Protein AF-A0A352GPW0-F1 (afdb_monomer_lite)

Radius of gyration: 19.39 Å; chains: 1; bounding box: 38×42×43 Å

Secondary structure (DSSP, 8-state):
-HHHHHHHTPPTT------------SS---PPP---HHHH--SSS---TTHHHHHHHHHHHHHHHSPPPGGGSTTHHHH---SS--HHHHHHHHHHS---TTHHHHHHHTT----

Structure (mmCIF, N/CA/C/O backbone):
data_AF-A0A352GPW0-F1
#
_entry.id   AF-A0A352GPW0-F1
#
loop_
_atom_site.group_PDB
_atom_site.id
_atom_site.type_symbol
_atom_site.label_atom_id
_atom_site.label_alt_id
_atom_site.label_comp_id
_atom_site.label_asym_id
_atom_site.label_entity_id
_atom_site.label_seq_id
_atom_site.pdbx_PDB_ins_code
_atom_site.Cartn_x
_atom_site.Cartn_y
_atom_site.Cartn_z
_atom_site.occupancy
_atom_site.B_iso_or_equiv
_atom_site.auth_seq_id
_atom_site.auth_comp_id
_atom_site.auth_asym_id
_atom_site.auth_atom_id
_atom_site.pdbx_PDB_model_num
ATOM 1 N N . THR A 1 1 ? -14.465 -6.609 7.380 1.00 88.75 1 THR A N 1
ATOM 2 C CA . THR A 1 1 ? -14.049 -5.877 8.603 1.00 88.75 1 THR A CA 1
ATOM 3 C C . THR A 1 1 ? -14.941 -6.183 9.790 1.00 88.75 1 THR A C 1
ATOM 5 O O . THR A 1 1 ? -14.392 -6.437 10.853 1.00 88.75 1 THR A O 1
ATOM 8 N N . ALA A 1 2 ? -16.269 -6.224 9.615 1.00 92.56 2 ALA A N 1
ATOM 9 C CA . ALA A 1 2 ? -17.218 -6.570 10.678 1.00 92.56 2 ALA A CA 1
ATOM 10 C C . ALA A 1 2 ? -16.855 -7.858 11.435 1.00 92.56 2 ALA A C 1
ATOM 12 O O . ALA A 1 2 ? -16.751 -7.824 12.657 1.00 92.56 2 ALA A O 1
ATOM 13 N N . ASP A 1 3 ? -16.552 -8.940 10.715 1.00 95.00 3 ASP A N 1
ATOM 14 C CA . ASP A 1 3 ? -16.208 -10.228 11.333 1.00 95.00 3 ASP A CA 1
ATOM 15 C C . ASP A 1 3 ? -14.957 -10.152 12.217 1.00 95.00 3 ASP A C 1
ATOM 17 O O . ASP A 1 3 ? -14.910 -10.765 13.277 1.00 95.00 3 ASP A O 1
ATOM 21 N N . ILE A 1 4 ? -13.957 -9.351 11.828 1.00 95.50 4 ILE A N 1
ATOM 22 C CA . ILE A 1 4 ? -12.735 -9.157 12.625 1.00 95.50 4 ILE A CA 1
ATOM 23 C C . ILE A 1 4 ? -13.046 -8.334 13.880 1.00 95.50 4 ILE A C 1
ATOM 25 O O . ILE A 1 4 ? -12.556 -8.662 14.958 1.00 95.50 4 ILE A O 1
ATOM 29 N N . CYS A 1 5 ? -13.874 -7.290 13.768 1.00 96.06 5 CYS A N 1
ATOM 30 C CA . CYS A 1 5 ? -14.324 -6.531 14.936 1.00 96.06 5 CYS A CA 1
ATOM 31 C C . CYS A 1 5 ? -15.107 -7.417 15.912 1.00 96.06 5 CYS A C 1
ATOM 33 O O . CYS A 1 5 ? -14.864 -7.340 17.112 1.00 96.06 5 CYS A O 1
ATOM 35 N N . ALA A 1 6 ? -15.993 -8.282 15.406 1.00 95.81 6 ALA A N 1
ATOM 36 C CA . ALA A 1 6 ? -16.734 -9.237 16.224 1.00 95.81 6 ALA A CA 1
ATOM 37 C C . ALA A 1 6 ? -15.797 -10.254 16.896 1.00 95.81 6 ALA A C 1
ATOM 39 O O . ALA A 1 6 ? -15.894 -10.470 18.101 1.00 95.81 6 ALA A O 1
ATOM 40 N N . LEU A 1 7 ? -14.850 -10.820 16.141 1.00 98.00 7 LEU A N 1
ATOM 41 C CA . LEU A 1 7 ? -13.866 -11.784 16.639 1.00 98.00 7 LEU A CA 1
ATOM 42 C C . LEU A 1 7 ? -12.995 -11.211 17.765 1.00 98.00 7 LEU A C 1
ATOM 44 O O . LEU A 1 7 ? -12.721 -11.900 18.743 1.00 98.00 7 LEU A O 1
ATOM 48 N N . LEU A 1 8 ? -12.548 -9.963 17.620 1.00 97.62 8 LEU A N 1
ATOM 49 C CA . LEU A 1 8 ? -11.667 -9.294 18.580 1.00 97.62 8 LEU A CA 1
ATOM 50 C C . LEU A 1 8 ? -12.429 -8.528 19.675 1.00 97.62 8 LEU A C 1
ATOM 52 O O . LEU A 1 8 ? -11.796 -7.922 20.536 1.00 97.62 8 LEU A O 1
ATOM 56 N N . GLY A 1 9 ? -13.767 -8.518 19.639 1.00 96.94 9 GLY A N 1
ATOM 57 C CA . GLY A 1 9 ? -14.593 -7.763 20.583 1.00 96.94 9 GLY A CA 1
ATOM 58 C C . GLY A 1 9 ? -14.339 -6.251 20.544 1.00 96.94 9 GLY A C 1
ATOM 59 O O . GLY A 1 9 ? -14.365 -5.599 21.587 1.00 96.94 9 GLY A O 1
ATOM 60 N N . LEU A 1 10 ? -14.048 -5.690 19.364 1.00 96.88 10 LEU A N 1
ATOM 61 C CA . LEU A 1 10 ? -13.721 -4.269 19.236 1.00 96.88 10 LEU A CA 1
ATOM 62 C C . LEU A 1 10 ? -14.959 -3.396 19.501 1.00 96.88 10 LEU A C 1
ATOM 64 O O . LEU A 1 10 ? -16.023 -3.648 18.923 1.00 96.88 10 LEU A O 1
ATOM 68 N N . PRO A 1 11 ? -14.845 -2.366 20.361 1.00 96.50 11 PRO A N 1
ATOM 69 C CA . PRO A 1 11 ? -15.958 -1.481 20.666 1.00 96.50 11 PRO A CA 1
ATOM 70 C C . PRO A 1 11 ? -16.233 -0.513 19.510 1.00 96.50 11 PRO A C 1
ATOM 72 O O . PRO A 1 11 ? -15.386 -0.278 18.648 1.00 96.50 11 PRO A O 1
ATOM 75 N N . LYS A 1 12 ? -17.411 0.121 19.541 1.00 95.62 12 LYS A N 1
ATOM 76 C CA . LYS A 1 12 ? -17.756 1.220 18.628 1.00 95.62 12 LYS A CA 1
ATOM 77 C C . LYS A 1 12 ? -16.659 2.295 18.656 1.00 95.62 12 LYS A C 1
ATOM 79 O O . LYS A 1 12 ? -16.189 2.667 19.728 1.00 95.62 12 LYS A O 1
ATOM 84 N N . GLY A 1 13 ? -16.284 2.807 17.487 1.00 95.88 13 GLY A N 1
ATOM 85 C CA . GLY A 1 13 ? -15.192 3.768 17.341 1.00 95.88 13 GLY A CA 1
ATOM 86 C C . GLY A 1 13 ? -13.798 3.133 17.266 1.00 95.88 13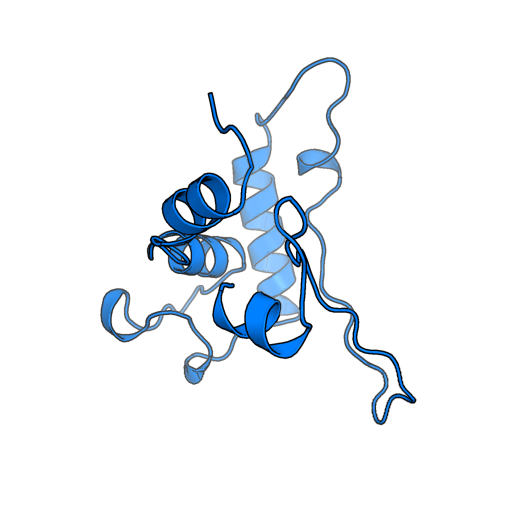 GLY A C 1
ATOM 87 O O . GLY A 1 13 ? -12.812 3.862 17.300 1.00 95.88 13 GLY A O 1
ATOM 88 N N . VAL A 1 14 ? -13.682 1.803 17.145 1.00 97.06 14 VAL A N 1
ATOM 89 C CA . VAL A 1 14 ? -12.397 1.103 16.972 1.00 97.06 14 VAL A CA 1
ATOM 90 C C . VAL A 1 14 ? -12.493 0.103 15.821 1.00 97.06 14 VAL A C 1
ATOM 92 O O . VAL A 1 14 ? -13.299 -0.817 15.858 1.00 97.06 14 VAL A O 1
ATOM 95 N N . TYR A 1 15 ? -11.645 0.229 14.798 1.00 96.12 15 TYR A N 1
ATOM 96 C CA . TYR A 1 15 ? -11.591 -0.738 13.695 1.00 96.12 15 TYR A CA 1
ATOM 97 C C . TYR A 1 15 ? -10.146 -1.131 13.359 1.00 96.12 15 TYR A C 1
ATOM 99 O O . TYR 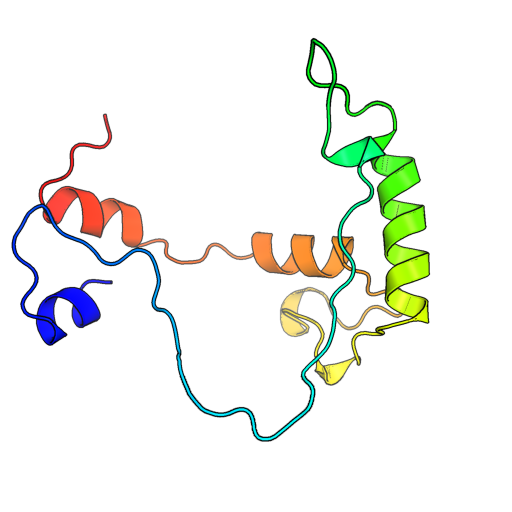A 1 15 ? -9.225 -0.335 13.547 1.00 96.12 15 TYR A O 1
ATOM 107 N N . PRO A 1 16 ? -9.923 -2.353 12.846 1.00 95.50 16 PRO A N 1
ATOM 108 C CA . PRO A 1 16 ? -8.595 -2.811 12.474 1.00 95.50 16 PRO A CA 1
ATOM 109 C C . PRO A 1 16 ? -8.175 -2.206 11.129 1.00 95.50 16 PRO A C 1
ATOM 111 O O . PRO A 1 16 ? -8.935 -2.230 10.156 1.00 95.50 16 PRO A O 1
ATOM 114 N N . VAL A 1 17 ? -6.938 -1.713 11.065 1.00 94.81 17 VAL A N 1
ATOM 115 C CA . VAL A 1 17 ? -6.332 -1.178 9.833 1.00 94.81 17 VAL A CA 1
ATOM 116 C C . VAL A 1 17 ? -5.510 -2.254 9.127 1.00 94.81 17 VAL A C 1
ATOM 118 O O . VAL A 1 17 ? -5.743 -2.543 7.954 1.00 94.81 17 VAL A O 1
ATOM 121 N N . ALA A 1 18 ? -4.579 -2.875 9.852 1.00 96.31 18 ALA A N 1
ATOM 122 C CA . ALA A 1 18 ? -3.706 -3.930 9.356 1.00 96.31 18 ALA A CA 1
ATOM 123 C C . ALA A 1 18 ? -3.296 -4.871 10.497 1.00 96.31 18 ALA A C 1
ATOM 125 O O . ALA A 1 18 ? -3.256 -4.467 11.659 1.00 96.31 18 ALA A O 1
ATOM 126 N N . GLY A 1 19 ? -2.979 -6.120 10.153 1.00 96.19 19 GLY A N 1
ATOM 127 C CA . GLY A 1 19 ? -2.284 -7.048 11.043 1.00 96.19 19 GLY A CA 1
ATOM 128 C C . GLY A 1 19 ? -0.779 -7.031 10.775 1.00 96.19 19 GLY A C 1
ATOM 129 O O . GLY A 1 19 ? -0.355 -6.770 9.650 1.00 96.19 19 GLY A O 1
ATOM 130 N N . LEU A 1 20 ? 0.019 -7.341 11.796 1.00 97.19 20 LEU A N 1
ATOM 131 C CA . LEU A 1 20 ? 1.465 -7.525 11.679 1.00 97.19 20 LEU A CA 1
ATOM 132 C C . LEU A 1 20 ? 1.825 -8.939 12.140 1.00 97.19 20 LEU A C 1
ATOM 134 O O . LEU A 1 20 ? 1.685 -9.266 13.316 1.00 97.19 20 LEU A O 1
ATOM 138 N N . THR A 1 21 ? 2.280 -9.779 11.213 1.00 95.75 21 THR A N 1
ATOM 139 C CA . THR A 1 21 ? 2.775 -11.124 11.527 1.00 95.75 21 THR A CA 1
ATOM 140 C C . THR A 1 21 ? 4.217 -11.045 12.015 1.00 95.75 21 THR A C 1
ATOM 142 O O . THR A 1 21 ? 5.057 -10.451 11.340 1.00 95.75 21 THR A O 1
ATOM 145 N N . VAL A 1 22 ? 4.516 -11.669 13.154 1.00 95.94 22 VAL A N 1
ATOM 146 C CA . VAL A 1 22 ? 5.860 -11.707 13.750 1.00 95.94 22 VAL A CA 1
ATOM 147 C C . VAL A 1 22 ? 6.218 -13.156 14.078 1.00 95.94 22 VAL A C 1
ATOM 149 O O . VAL A 1 22 ? 5.375 -13.900 14.573 1.00 95.94 22 VAL A O 1
ATOM 152 N N . GLY A 1 23 ? 7.458 -13.559 13.798 1.00 95.44 23 GLY A N 1
ATOM 153 C CA . GLY A 1 23 ? 7.945 -14.917 14.036 1.00 95.44 23 GLY A CA 1
ATOM 154 C C . GLY A 1 23 ? 9.380 -15.114 13.552 1.00 95.44 23 GLY A C 1
ATOM 155 O O . GLY A 1 23 ? 10.033 -14.162 13.122 1.00 95.44 23 GLY A O 1
ATOM 156 N N . TYR A 1 24 ? 9.861 -16.354 13.618 1.00 96.44 24 TYR A N 1
ATOM 157 C CA . TYR A 1 24 ? 11.182 -16.731 13.115 1.00 96.44 24 TYR A CA 1
ATOM 158 C C . TYR A 1 24 ? 11.094 -17.117 11.631 1.00 96.44 24 TYR A C 1
ATOM 160 O O . TYR A 1 24 ? 10.274 -17.973 11.291 1.00 96.44 24 TYR A O 1
ATOM 168 N N . PRO A 1 25 ? 11.897 -16.502 10.746 1.00 94.94 25 PRO A N 1
ATOM 169 C CA . PRO A 1 25 ? 11.841 -16.792 9.321 1.00 94.94 25 PRO A CA 1
ATOM 170 C C . PRO A 1 25 ? 12.395 -18.188 9.015 1.00 94.94 25 PRO A C 1
ATOM 172 O O . PRO A 1 25 ? 13.354 -18.642 9.638 1.00 94.94 25 PRO A O 1
ATOM 175 N N . THR A 1 26 ? 11.798 -18.855 8.028 1.00 95.94 26 THR A N 1
ATOM 176 C CA . THR A 1 26 ? 12.278 -20.136 7.480 1.00 95.94 26 THR A CA 1
ATOM 177 C C . THR A 1 26 ? 13.017 -19.975 6.148 1.00 95.94 26 THR A C 1
ATOM 179 O O . THR A 1 26 ? 13.522 -20.957 5.614 1.00 95.94 26 THR A O 1
ATOM 182 N N . ASP A 1 27 ? 13.062 -18.757 5.602 1.00 94.06 27 ASP A N 1
ATOM 183 C CA . ASP A 1 27 ? 13.802 -18.382 4.396 1.00 94.06 27 ASP A CA 1
ATOM 184 C C . ASP A 1 27 ? 14.399 -16.970 4.537 1.00 94.06 27 ASP A C 1
ATOM 186 O O . ASP A 1 27 ? 14.025 -16.212 5.433 1.00 94.06 27 ASP A O 1
ATOM 190 N N . ASP A 1 28 ? 15.333 -16.615 3.652 1.00 90.50 28 ASP A N 1
ATOM 191 C CA . ASP A 1 28 ? 16.045 -15.327 3.679 1.00 90.50 28 ASP A CA 1
ATOM 192 C C . ASP A 1 28 ? 15.186 -14.128 3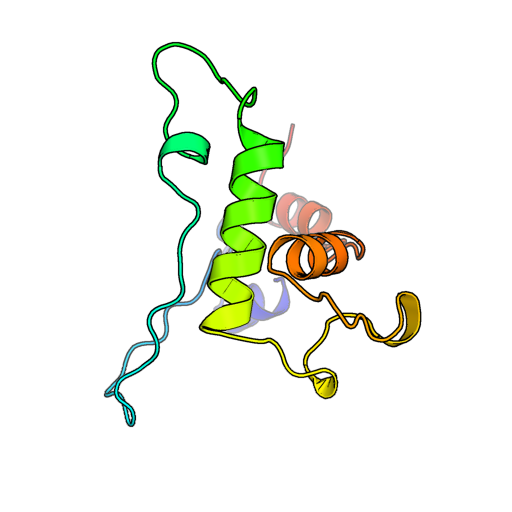.220 1.00 90.50 28 ASP A C 1
ATOM 194 O O . ASP A 1 28 ? 15.645 -12.982 3.199 1.00 90.50 28 ASP A O 1
ATOM 198 N N . GLY A 1 29 ? 13.932 -14.363 2.827 1.00 88.12 29 GLY A N 1
ATOM 199 C CA . GLY A 1 29 ? 13.053 -13.361 2.249 1.00 88.12 29 GLY A CA 1
ATOM 200 C C . GLY A 1 29 ? 13.469 -12.921 0.843 1.00 88.12 29 GLY A C 1
ATOM 201 O O . GLY A 1 29 ? 14.352 -13.475 0.185 1.00 88.12 29 GLY A O 1
ATOM 202 N N . ARG A 1 30 ? 12.774 -11.903 0.328 1.00 87.06 30 ARG A N 1
ATOM 203 C CA . ARG A 1 30 ? 13.063 -11.303 -0.982 1.00 87.06 30 ARG A CA 1
ATOM 204 C C . ARG A 1 30 ? 12.962 -9.789 -0.898 1.00 87.06 30 ARG A C 1
ATOM 206 O O . ARG A 1 30 ? 11.931 -9.245 -0.504 1.00 87.06 30 ARG A O 1
ATOM 213 N N . PHE A 1 31 ? 13.996 -9.093 -1.358 1.00 89.56 31 PHE A N 1
ATOM 214 C CA . PHE A 1 31 ? 13.922 -7.649 -1.559 1.00 89.56 31 PHE A CA 1
ATOM 215 C C . PHE A 1 31 ? 13.063 -7.350 -2.780 1.00 89.56 31 PHE A C 1
ATOM 217 O O . PHE A 1 31 ? 13.356 -7.815 -3.874 1.00 89.56 31 PHE A O 1
ATOM 224 N N . THR A 1 32 ? 12.002 -6.569 -2.613 1.00 90.50 32 THR A N 1
ATOM 225 C CA . THR A 1 32 ? 11.217 -6.065 -3.748 1.00 90.50 32 THR A CA 1
ATOM 226 C C . THR A 1 32 ? 11.767 -4.709 -4.164 1.00 90.50 32 THR A C 1
ATOM 228 O O . THR A 1 32 ? 12.052 -3.880 -3.297 1.00 90.50 32 THR A O 1
ATOM 231 N N . LEU A 1 33 ? 11.890 -4.461 -5.469 1.00 94.00 33 LEU A N 1
ATOM 232 C CA . LEU A 1 33 ? 12.284 -3.142 -5.961 1.00 94.00 33 LEU A CA 1
ATOM 233 C C . LEU A 1 33 ? 11.273 -2.063 -5.522 1.00 94.00 33 LEU A C 1
ATOM 235 O O . LEU A 1 33 ? 10.108 -2.344 -5.231 1.00 94.00 33 LEU A O 1
ATOM 239 N N . ARG A 1 34 ? 11.741 -0.820 -5.424 1.00 95.50 34 ARG A N 1
ATOM 240 C CA . ARG A 1 34 ? 10.911 0.361 -5.159 1.00 95.50 34 ARG A CA 1
ATOM 241 C C . ARG A 1 34 ? 10.958 1.290 -6.361 1.00 95.50 34 ARG A C 1
ATOM 243 O O . ARG A 1 34 ? 11.944 1.280 -7.104 1.00 95.50 34 ARG A O 1
ATOM 250 N N . LEU A 1 35 ? 9.905 2.087 -6.516 1.00 95.94 35 LEU A N 1
ATOM 251 C CA . LEU A 1 35 ? 9.902 3.192 -7.466 1.00 95.94 35 LEU A CA 1
ATOM 252 C C . LEU A 1 35 ? 11.121 4.096 -7.224 1.00 95.94 35 LEU A C 1
ATOM 254 O O . LEU A 1 35 ? 11.563 4.234 -6.076 1.00 95.94 35 LEU A O 1
ATOM 258 N N . PRO A 1 36 ? 11.702 4.662 -8.291 1.00 94.75 36 PRO A N 1
ATOM 259 C CA . PRO A 1 36 ? 12.866 5.519 -8.156 1.00 94.75 36 PRO A CA 1
ATOM 260 C C . PRO A 1 36 ? 12.503 6.803 -7.382 1.00 94.75 36 PRO A C 1
ATOM 262 O O . PRO A 1 36 ? 11.380 7.297 -7.506 1.00 94.75 36 PRO A O 1
ATOM 265 N N . PRO A 1 37 ? 13.435 7.377 -6.595 1.00 95.12 37 PRO A N 1
ATOM 266 C CA . PRO A 1 37 ? 13.184 8.623 -5.872 1.00 95.12 37 PRO A CA 1
ATOM 267 C C . PRO A 1 37 ? 12.744 9.783 -6.772 1.00 95.12 37 PRO A C 1
ATOM 269 O O . PRO A 1 37 ? 11.954 10.596 -6.320 1.00 95.12 37 PRO A O 1
ATOM 272 N N . SER A 1 38 ? 13.175 9.813 -8.039 1.00 94.19 38 SER A N 1
ATOM 273 C CA . SER A 1 38 ? 12.738 10.774 -9.069 1.00 94.19 38 SER A CA 1
ATOM 274 C C . SER A 1 38 ? 11.220 10.820 -9.284 1.00 94.19 38 SER A C 1
ATOM 276 O O . SER A 1 38 ? 10.716 11.821 -9.774 1.00 94.19 38 SER A O 1
ATOM 278 N N . VAL A 1 39 ? 10.500 9.752 -8.927 1.00 95.69 39 VAL A N 1
ATOM 279 C CA . VAL A 1 39 ? 9.037 9.643 -9.055 1.00 95.69 39 VAL A CA 1
ATOM 280 C C . VAL A 1 39 ? 8.315 9.872 -7.727 1.00 95.69 39 VAL A C 1
ATOM 282 O O . VAL A 1 39 ? 7.155 10.262 -7.718 1.00 95.69 39 VAL A O 1
ATOM 285 N N . VAL A 1 40 ? 8.964 9.574 -6.600 1.00 96.44 40 VAL A N 1
ATOM 286 C CA . VAL A 1 40 ? 8.312 9.545 -5.276 1.00 96.44 40 VAL A CA 1
ATOM 287 C C . VAL A 1 40 ? 8.641 10.784 -4.443 1.00 96.44 40 VAL A C 1
ATOM 289 O O . VAL A 1 40 ? 7.861 11.183 -3.580 1.00 96.44 40 VAL A O 1
ATOM 292 N N . VAL A 1 41 ? 9.814 11.376 -4.658 1.00 96.75 41 VAL A N 1
ATOM 293 C CA . VAL A 1 41 ? 10.310 12.525 -3.904 1.00 96.75 41 VAL A CA 1
ATOM 294 C C . VAL A 1 41 ? 10.182 13.765 -4.774 1.00 96.75 41 VAL A C 1
ATOM 296 O O . VAL A 1 41 ? 10.898 13.919 -5.759 1.00 96.75 41 VAL A O 1
ATOM 299 N N . HIS A 1 42 ? 9.296 14.671 -4.370 1.00 97.00 42 HIS A N 1
ATOM 300 C CA . HIS A 1 42 ? 9.090 15.950 -5.040 1.00 97.00 42 HIS A CA 1
ATOM 301 C C . HIS A 1 42 ? 9.631 17.091 -4.179 1.00 97.00 42 HIS A C 1
ATOM 303 O O . HIS A 1 42 ? 9.491 17.087 -2.953 1.00 97.00 42 HIS A O 1
ATOM 309 N N . HIS A 1 43 ? 10.238 18.087 -4.820 1.00 95.44 43 HIS A N 1
ATOM 310 C CA . HIS A 1 43 ? 10.801 19.253 -4.149 1.00 95.44 43 HIS A CA 1
ATOM 311 C C . HIS A 1 43 ? 9.962 20.495 -4.468 1.00 95.44 43 HIS A C 1
ATOM 313 O O . HIS A 1 43 ? 9.872 20.916 -5.616 1.00 95.44 43 HIS A O 1
ATOM 319 N N . GLY A 1 44 ? 9.369 21.107 -3.441 1.00 96.81 44 GLY A N 1
ATOM 320 C CA . GLY A 1 44 ? 8.529 22.300 -3.584 1.00 96.81 44 GLY A CA 1
ATOM 321 C C . GLY A 1 44 ? 7.086 21.964 -3.958 1.00 96.81 44 GLY A C 1
ATOM 322 O O . GLY A 1 44 ? 6.203 22.045 -3.108 1.00 96.81 44 GLY A O 1
ATOM 323 N N . THR A 1 45 ? 6.852 21.575 -5.210 1.00 97.50 45 THR A N 1
ATOM 324 C CA . THR A 1 45 ? 5.526 21.206 -5.730 1.00 97.50 45 THR A CA 1
ATOM 325 C C . THR A 1 45 ? 5.513 19.770 -6.224 1.00 97.50 45 THR A C 1
ATOM 327 O O . THR A 1 45 ? 6.562 19.199 -6.508 1.00 97.50 45 THR A O 1
ATOM 330 N N . TYR A 1 46 ? 4.318 19.193 -6.349 1.00 97.75 46 TYR A N 1
ATOM 331 C CA . TYR A 1 46 ? 4.145 17.944 -7.084 1.00 97.75 46 TYR A CA 1
ATOM 332 C C . TYR A 1 46 ? 4.657 18.118 -8.523 1.00 97.75 46 TYR A C 1
ATOM 334 O O . TYR A 1 46 ? 4.367 19.132 -9.158 1.00 97.75 46 TYR A O 1
ATOM 342 N N . ASP A 1 47 ? 5.432 17.149 -8.998 1.00 96.31 47 ASP A N 1
ATOM 343 C CA . ASP A 1 47 ? 6.027 17.136 -10.337 1.00 96.31 47 ASP A CA 1
ATOM 344 C C . ASP A 1 47 ? 6.058 15.696 -10.848 1.00 96.31 47 ASP A C 1
ATOM 346 O O . ASP A 1 47 ? 6.825 14.870 -10.355 1.00 96.31 47 ASP A O 1
ATOM 350 N N . ASP A 1 48 ? 5.198 15.397 -11.813 1.00 96.12 48 ASP A N 1
ATOM 351 C CA . ASP A 1 48 ? 5.076 14.106 -12.483 1.00 96.12 48 ASP A CA 1
ATOM 352 C C . ASP A 1 48 ? 5.610 14.135 -13.921 1.00 96.12 48 ASP A C 1
ATOM 354 O O . ASP A 1 48 ? 5.405 13.186 -14.678 1.00 96.12 48 ASP A O 1
ATOM 358 N N . SER A 1 49 ? 6.350 15.179 -14.306 1.00 95.81 49 SER A N 1
ATOM 359 C CA . SER A 1 49 ? 6.848 15.349 -15.677 1.00 95.81 49 SER A CA 1
ATOM 360 C C . SER A 1 49 ? 7.704 14.173 -16.170 1.00 95.81 49 SER A C 1
ATOM 362 O O . SER A 1 49 ? 7.721 13.870 -17.365 1.00 95.81 49 SER A O 1
ATOM 364 N N . ALA A 1 50 ? 8.384 13.473 -15.256 1.00 94.94 50 ALA A N 1
ATOM 365 C CA . ALA A 1 50 ? 9.200 12.295 -15.548 1.00 94.94 50 ALA A CA 1
ATOM 366 C C . ALA A 1 50 ? 8.473 10.950 -15.338 1.00 94.94 50 ALA A C 1
ATOM 368 O O . ALA A 1 50 ? 9.049 9.904 -15.645 1.00 94.94 50 ALA A O 1
ATOM 369 N N . LEU A 1 51 ? 7.231 10.950 -14.835 1.00 96.12 51 LEU A N 1
ATOM 370 C CA . LEU A 1 51 ? 6.535 9.755 -14.344 1.00 96.12 51 LEU A CA 1
ATOM 371 C C . LEU A 1 51 ? 6.478 8.635 -15.389 1.00 96.12 51 LEU A C 1
ATOM 373 O O . LEU A 1 51 ? 6.948 7.532 -15.131 1.00 96.12 51 LEU A O 1
ATOM 377 N N . GLU A 1 52 ? 5.956 8.921 -16.581 1.00 96.50 52 GLU A N 1
ATOM 378 C CA . GLU A 1 52 ? 5.798 7.936 -17.663 1.00 96.50 52 GLU A CA 1
ATOM 379 C C . GLU A 1 52 ? 7.129 7.295 -18.083 1.00 96.50 52 GLU A C 1
ATOM 381 O O . GLU A 1 52 ? 7.234 6.078 -18.263 1.00 96.50 52 GLU A O 1
ATOM 386 N N . THR A 1 53 ? 8.173 8.112 -18.224 1.00 97.62 53 THR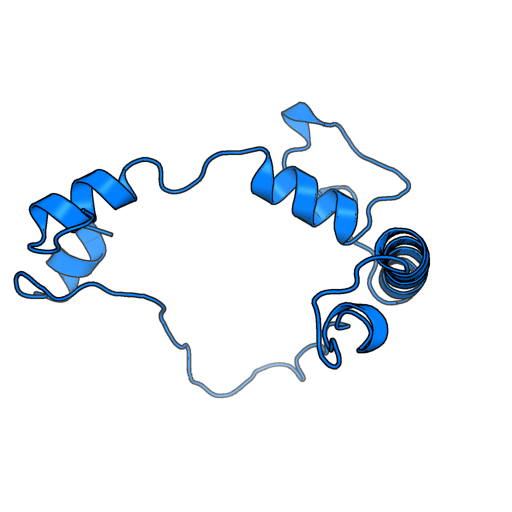 A N 1
ATOM 387 C CA . THR A 1 53 ? 9.507 7.649 -18.624 1.00 97.62 53 THR A CA 1
ATOM 388 C C . THR A 1 53 ? 10.128 6.770 -17.539 1.00 97.62 53 THR A C 1
ATOM 390 O O . THR A 1 53 ? 10.636 5.683 -17.827 1.00 97.62 53 THR A O 1
ATOM 393 N N . GLU A 1 54 ? 10.049 7.206 -16.283 1.00 97.75 54 GLU A N 1
ATOM 394 C CA . GLU A 1 54 ? 10.614 6.489 -15.141 1.00 97.75 54 GLU A CA 1
ATOM 395 C C . GLU A 1 54 ? 9.842 5.200 -14.823 1.00 97.75 54 GLU A C 1
ATOM 397 O O . GLU A 1 54 ? 10.465 4.198 -14.468 1.00 97.75 54 GLU A O 1
ATOM 402 N N . LEU A 1 55 ? 8.515 5.170 -15.004 1.00 96.62 55 LEU A N 1
ATOM 403 C CA . LEU A 1 55 ? 7.707 3.957 -14.842 1.00 96.62 55 LEU A CA 1
ATOM 404 C C . LEU A 1 55 ? 8.065 2.891 -15.879 1.00 96.62 55 LEU A C 1
ATOM 406 O O . LEU A 1 55 ? 8.275 1.738 -15.505 1.00 96.62 55 LEU A O 1
ATOM 410 N N . LYS A 1 56 ? 8.231 3.262 -17.155 1.00 96.50 56 LYS A N 1
ATOM 411 C CA . LYS A 1 56 ? 8.680 2.324 -18.202 1.00 96.50 56 LYS A CA 1
ATOM 412 C C . LYS A 1 56 ? 10.059 1.745 -17.889 1.00 96.50 56 LYS A C 1
ATOM 414 O O . LYS A 1 56 ? 10.269 0.535 -17.986 1.00 96.50 56 LYS A O 1
ATOM 419 N N . ALA A 1 57 ? 11.000 2.594 -17.467 1.00 96.62 57 ALA A N 1
ATOM 420 C CA . ALA A 1 57 ? 12.333 2.151 -17.063 1.00 96.62 57 ALA A CA 1
ATOM 421 C C . ALA A 1 57 ? 12.287 1.243 -15.820 1.00 96.62 57 ALA A C 1
ATOM 423 O O . ALA A 1 57 ? 13.005 0.239 -15.738 1.00 96.62 57 ALA A O 1
ATOM 424 N N . TYR A 1 58 ? 11.426 1.574 -14.855 1.00 96.88 58 TYR A N 1
ATOM 425 C CA . TYR A 1 58 ? 11.204 0.785 -13.652 1.00 96.88 58 TYR A CA 1
ATOM 426 C C . TYR A 1 58 ? 10.621 -0.596 -13.966 1.00 96.88 58 TYR A C 1
ATOM 428 O O . TYR A 1 58 ? 11.161 -1.591 -13.475 1.00 96.88 58 TYR A O 1
ATOM 436 N N . ASP A 1 59 ? 9.586 -0.671 -14.803 1.00 96.69 59 ASP A N 1
ATOM 437 C CA . ASP A 1 59 ? 8.959 -1.928 -15.215 1.00 96.69 59 ASP A CA 1
ATOM 438 C C . ASP A 1 59 ? 9.944 -2.832 -15.945 1.00 96.69 59 ASP A C 1
ATOM 440 O O . ASP A 1 59 ? 10.111 -3.985 -15.545 1.00 96.69 59 ASP A O 1
ATOM 444 N N . ALA A 1 60 ? 10.689 -2.304 -16.921 1.00 95.81 60 ALA A N 1
ATOM 445 C CA . ALA A 1 60 ? 11.712 -3.070 -17.629 1.00 95.81 60 ALA A CA 1
ATOM 446 C C . ALA A 1 60 ? 12.771 -3.640 -16.665 1.00 95.81 60 ALA A C 1
ATOM 448 O O . ALA A 1 60 ? 13.118 -4.826 -16.720 1.00 95.81 60 ALA A O 1
ATOM 449 N N . ARG A 1 61 ? 13.263 -2.819 -15.724 1.00 95.75 61 ARG A N 1
ATOM 450 C CA . ARG A 1 61 ? 14.241 -3.252 -14.712 1.00 95.75 61 ARG A CA 1
ATOM 451 C C . ARG A 1 61 ? 13.660 -4.309 -13.775 1.00 95.75 61 ARG A C 1
ATOM 453 O O . ARG A 1 61 ? 14.339 -5.291 -13.467 1.00 95.75 61 ARG A O 1
ATOM 460 N N . ARG A 1 62 ? 12.430 -4.113 -13.300 1.00 95.00 62 ARG A N 1
ATOM 461 C CA . ARG A 1 62 ? 11.763 -5.042 -12.389 1.00 95.00 62 ARG A CA 1
ATOM 462 C C . ARG A 1 62 ? 11.465 -6.364 -13.087 1.00 95.00 62 ARG A C 1
ATOM 464 O O . ARG A 1 62 ? 11.780 -7.394 -12.510 1.00 95.00 62 ARG A O 1
ATOM 471 N N . ASN A 1 63 ? 10.937 -6.354 -14.307 1.00 94.31 63 ASN A N 1
ATOM 472 C CA . ASN A 1 63 ? 10.614 -7.568 -15.063 1.00 94.31 63 ASN A CA 1
ATOM 473 C C . ASN A 1 63 ? 11.859 -8.403 -15.361 1.00 94.31 63 ASN A C 1
ATOM 475 O O . ASN A 1 63 ? 11.811 -9.625 -15.260 1.00 94.31 63 ASN A O 1
ATOM 479 N N . LYS A 1 64 ? 13.003 -7.754 -15.612 1.00 94.56 64 LYS A N 1
ATOM 480 C CA . LYS A 1 64 ? 14.291 -8.444 -15.761 1.00 94.56 64 LYS A CA 1
ATOM 481 C C . LYS A 1 64 ? 14.744 -9.167 -14.483 1.00 94.56 64 LYS A C 1
ATOM 483 O O . LYS A 1 64 ? 15.335 -10.237 -14.571 1.00 94.56 64 LYS A O 1
ATOM 488 N N . LEU A 1 65 ? 14.525 -8.574 -13.307 1.00 93.94 65 LEU A N 1
ATOM 489 C CA . LEU A 1 65 ? 15.023 -9.099 -12.025 1.00 93.94 65 LEU A CA 1
ATOM 490 C C . LEU A 1 65 ? 14.013 -10.005 -11.305 1.00 93.94 65 LEU A C 1
ATOM 492 O O . LEU A 1 65 ? 14.399 -10.901 -10.558 1.00 93.94 65 LEU A O 1
ATOM 496 N N . GLN A 1 66 ? 12.724 -9.722 -11.470 1.00 92.88 66 GLN A N 1
ATOM 497 C CA . GLN A 1 66 ? 11.600 -10.284 -10.721 1.00 92.88 66 GLN A CA 1
ATOM 498 C C . GLN A 1 66 ? 10.371 -10.438 -11.636 1.00 92.88 66 GLN A C 1
ATOM 500 O O . GLN A 1 66 ? 9.349 -9.774 -11.412 1.00 92.88 66 GLN A O 1
ATOM 505 N N . PRO A 1 67 ? 10.458 -11.291 -12.675 1.00 93.31 67 PRO A N 1
ATOM 506 C CA . PRO A 1 67 ? 9.348 -11.518 -13.589 1.00 93.31 67 PRO A CA 1
ATOM 507 C C . PRO A 1 67 ? 8.150 -12.120 -12.848 1.00 93.31 67 PRO A C 1
ATOM 509 O O . PRO A 1 67 ? 8.299 -12.935 -11.932 1.00 93.31 67 PRO A O 1
ATOM 512 N N . ILE A 1 68 ? 6.947 -11.712 -13.249 1.00 93.75 68 ILE A N 1
ATOM 513 C CA . ILE A 1 68 ? 5.701 -12.313 -12.773 1.00 93.75 68 ILE A CA 1
ATOM 514 C C . ILE A 1 68 ? 5.316 -13.389 -13.783 1.00 93.75 68 ILE A C 1
ATOM 516 O O . ILE A 1 68 ? 5.081 -13.090 -14.950 1.00 93.75 68 ILE A O 1
ATOM 520 N N . ALA A 1 69 ? 5.287 -14.641 -13.331 1.00 94.81 69 ALA A N 1
ATOM 521 C CA . ALA A 1 69 ? 4.923 -15.765 -14.185 1.00 94.81 69 ALA A CA 1
ATOM 522 C C . ALA A 1 69 ? 3.473 -15.619 -14.701 1.00 94.81 69 ALA A C 1
ATOM 524 O O . ALA A 1 69 ? 2.640 -15.091 -13.954 1.00 94.81 69 ALA A O 1
ATOM 525 N N . PRO A 1 70 ? 3.158 -16.079 -15.929 1.00 95.69 70 PRO A N 1
ATOM 526 C CA . PRO A 1 70 ? 1.823 -15.985 -16.526 1.00 95.69 70 PRO A CA 1
ATOM 527 C C . PRO A 1 70 ? 0.690 -16.408 -15.589 1.00 95.69 70 PRO A C 1
ATOM 529 O O . PRO A 1 70 ? -0.270 -15.670 -15.401 1.00 95.69 70 PRO A O 1
ATOM 532 N N . GLU A 1 71 ? 0.855 -17.534 -14.896 1.00 96.00 71 GLU A N 1
ATOM 533 C CA . GLU A 1 71 ? -0.130 -18.088 -13.969 1.00 96.00 71 GLU A CA 1
ATOM 534 C C . GLU A 1 71 ? -0.360 -17.224 -12.715 1.00 96.00 71 GLU A C 1
ATOM 536 O O . GLU A 1 71 ? -1.363 -17.389 -12.024 1.00 96.00 71 GLU A O 1
ATOM 541 N N . LYS A 1 72 ? 0.546 -16.282 -12.422 1.00 95.38 72 LYS A N 1
ATOM 542 C CA . LYS A 1 72 ? 0.464 -15.342 -11.293 1.00 95.38 72 LYS A CA 1
ATOM 543 C C . LYS A 1 72 ? -0.049 -13.956 -11.692 1.00 95.38 72 LYS A C 1
ATOM 545 O O . LYS A 1 72 ? -0.140 -13.085 -10.825 1.00 95.38 72 LYS A O 1
ATOM 550 N N . GLN A 1 73 ? -0.360 -13.725 -12.969 1.00 96.25 73 GLN A N 1
ATOM 551 C CA . GLN A 1 73 ? -0.932 -12.455 -13.417 1.00 96.25 73 GLN A CA 1
ATOM 552 C C . GLN A 1 73 ? -2.352 -12.283 -12.865 1.00 96.25 73 GLN A C 1
ATOM 554 O O . GLN A 1 73 ? -3.113 -13.245 -12.747 1.00 96.25 73 GLN A O 1
ATOM 559 N N . MET A 1 74 ? -2.714 -11.054 -12.500 1.00 95.56 74 MET A N 1
ATOM 560 C CA . MET A 1 74 ? -4.017 -10.759 -11.904 1.00 95.56 74 MET A CA 1
ATOM 561 C C . MET A 1 74 ? -5.121 -10.781 -12.956 1.00 95.56 74 MET A C 1
ATOM 563 O O . MET A 1 74 ? -4.908 -10.348 -14.087 1.00 95.56 74 MET A O 1
ATOM 567 N N . HIS A 1 75 ? -6.308 -11.243 -12.549 1.00 95.06 75 HIS A N 1
ATOM 568 C CA . HIS A 1 75 ? -7.557 -11.127 -13.314 1.00 95.06 75 HIS A CA 1
ATOM 569 C C . HIS A 1 75 ? -7.434 -11.567 -14.787 1.00 95.06 75 HIS A C 1
ATOM 571 O O . HIS A 1 75 ? -7.890 -10.876 -15.694 1.00 95.06 75 HIS A O 1
ATOM 577 N N . GLN A 1 76 ? -6.796 -12.719 -15.021 1.00 96.00 76 GLN A N 1
ATOM 578 C CA . GLN A 1 76 ? -6.574 -13.268 -16.367 1.00 96.00 76 GLN A CA 1
ATOM 579 C C . GLN A 1 76 ? -7.882 -13.496 -17.142 1.00 96.00 76 GLN A C 1
ATOM 581 O O . GLN A 1 76 ? -7.886 -13.343 -18.357 1.00 96.00 76 GLN A O 1
ATOM 586 N N . ASP A 1 77 ? -8.993 -13.779 -16.457 1.00 95.62 77 ASP A N 1
ATOM 587 C CA . ASP A 1 77 ? -10.304 -13.954 -17.099 1.00 95.62 77 ASP A CA 1
ATOM 588 C C . ASP A 1 77 ? -10.828 -12.666 -17.763 1.00 95.62 77 ASP A C 1
ATOM 590 O O . ASP A 1 77 ? -11.562 -12.741 -18.745 1.00 95.62 77 ASP A O 1
ATOM 594 N N . ASP A 1 78 ? -10.440 -11.487 -17.260 1.00 95.06 78 ASP A N 1
ATOM 595 C CA . ASP A 1 78 ? -10.897 -10.194 -17.788 1.00 95.06 78 ASP A CA 1
ATOM 596 C C . ASP A 1 78 ? -9.895 -9.569 -18.772 1.00 95.06 78 ASP A C 1
ATOM 598 O O . ASP A 1 78 ? -10.291 -8.862 -19.697 1.00 95.06 78 ASP A O 1
ATOM 602 N N . PHE A 1 79 ? -8.593 -9.806 -18.569 1.00 95.06 79 PHE A N 1
ATOM 603 C CA . PHE A 1 79 ? -7.511 -9.104 -19.280 1.00 95.06 79 PHE A CA 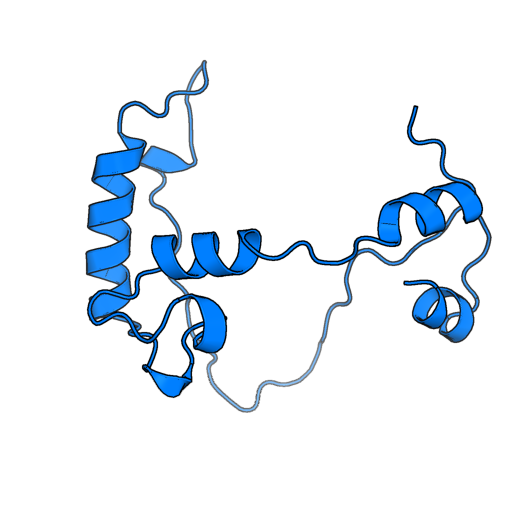1
ATOM 604 C C . PHE A 1 79 ? -6.555 -10.030 -20.047 1.00 95.06 79 PHE A C 1
ATOM 606 O O . PHE A 1 79 ? -5.585 -9.558 -20.642 1.00 95.06 79 PHE A O 1
ATOM 613 N N . GLY A 1 80 ? -6.780 -11.344 -20.011 1.00 96.12 80 GLY A N 1
ATOM 614 C CA . GLY A 1 80 ? -5.885 -12.340 -20.594 1.00 96.12 80 GLY A CA 1
ATOM 615 C C . GLY A 1 80 ? -4.501 -12.383 -19.936 1.00 96.12 80 GLY A C 1
ATOM 616 O O . GLY A 1 80 ? -4.259 -11.813 -18.867 1.00 96.12 80 GLY A O 1
ATOM 617 N N . VAL A 1 81 ? -3.572 -13.067 -20.601 1.00 96.62 81 VAL A N 1
ATOM 618 C CA . VAL A 1 81 ? -2.149 -13.103 -20.239 1.00 96.62 81 VAL A CA 1
ATOM 619 C C . VAL A 1 81 ? -1.404 -12.073 -21.088 1.00 96.62 81 VAL A C 1
ATOM 621 O O . VAL A 1 81 ? -1.589 -12.034 -22.301 1.00 96.62 81 VAL A O 1
ATOM 624 N N . SER A 1 82 ? -0.572 -11.245 -20.455 1.00 94.56 82 SER A N 1
ATOM 625 C CA . SER A 1 82 ? 0.304 -10.284 -21.136 1.00 94.56 82 SER A CA 1
ATOM 626 C C . SER A 1 82 ? 1.746 -10.785 -21.162 1.00 94.56 82 SER A C 1
ATOM 628 O O . SER A 1 82 ? 2.263 -11.231 -20.134 1.00 94.56 82 SER A O 1
ATOM 630 N N . ASP A 1 83 ? 2.407 -10.657 -22.312 1.00 89.94 83 ASP A N 1
ATOM 631 C CA . ASP A 1 83 ? 3.838 -10.950 -22.458 1.00 89.94 83 ASP A CA 1
ATOM 632 C C . ASP A 1 83 ? 4.724 -9.874 -21.799 1.00 89.94 83 ASP A C 1
ATOM 634 O O . ASP A 1 83 ? 5.838 -10.168 -21.366 1.00 89.94 83 ASP A O 1
ATOM 638 N N . ASP A 1 84 ? 4.218 -8.641 -21.659 1.00 89.19 84 ASP A N 1
ATOM 639 C CA . ASP A 1 84 ? 4.908 -7.510 -21.020 1.00 89.19 84 ASP A CA 1
ATOM 640 C C . ASP A 1 84 ? 4.229 -7.121 -19.696 1.00 89.19 84 ASP A C 1
ATOM 642 O O . ASP A 1 84 ? 3.681 -6.032 -19.513 1.00 89.19 84 ASP A O 1
ATOM 646 N N . TYR A 1 85 ? 4.186 -8.068 -18.756 1.00 95.12 85 TYR A N 1
ATOM 647 C CA . TYR A 1 85 ? 3.488 -7.889 -17.483 1.00 95.12 85 TYR A CA 1
ATOM 648 C C . TYR A 1 85 ? 4.393 -7.274 -16.402 1.00 95.12 85 TYR A C 1
ATOM 650 O O . TYR A 1 85 ? 5.093 -7.970 -15.659 1.00 95.12 85 TYR A O 1
ATOM 658 N N . GLY A 1 86 ? 4.375 -5.939 -16.332 1.00 94.62 86 GLY A N 1
ATOM 659 C CA . GLY A 1 86 ? 5.097 -5.102 -15.364 1.00 94.62 86 GLY A CA 1
ATOM 660 C C . GLY A 1 86 ? 4.396 -4.852 -14.027 1.00 94.62 86 GLY A C 1
ATOM 661 O O . GLY A 1 86 ? 3.291 -5.322 -13.759 1.00 94.62 86 GLY A O 1
ATOM 662 N N . TRP A 1 87 ? 5.043 -4.062 -13.165 1.00 95.69 87 TRP A N 1
ATOM 663 C CA . TRP A 1 87 ? 4.414 -3.514 -11.962 1.00 95.69 87 TRP A CA 1
ATOM 664 C C . TRP A 1 87 ? 3.267 -2.566 -12.312 1.00 95.69 87 TRP A C 1
ATOM 666 O O . TRP A 1 87 ? 2.259 -2.595 -11.603 1.00 95.69 87 TRP A O 1
ATOM 676 N N . THR A 1 88 ? 3.382 -1.782 -13.389 1.00 95.94 88 THR A N 1
ATOM 677 C CA . THR A 1 88 ? 2.312 -0.870 -13.828 1.00 95.94 88 THR A CA 1
ATOM 678 C C . THR A 1 88 ? 1.057 -1.646 -14.212 1.00 95.94 88 THR A C 1
ATOM 680 O O . THR A 1 88 ? 0.009 -1.421 -13.610 1.00 95.94 88 THR A O 1
ATOM 683 N N . GLU A 1 89 ? 1.166 -2.633 -15.108 1.00 96.81 89 GLU A N 1
ATOM 684 C CA . GLU A 1 89 ? 0.037 -3.490 -15.510 1.00 96.81 89 GLU A CA 1
ATOM 685 C C . GLU A 1 89 ? -0.548 -4.251 -14.312 1.00 96.81 89 GLU A C 1
ATOM 687 O O . GLU A 1 89 ? -1.759 -4.268 -14.091 1.00 96.81 89 GLU A O 1
ATOM 692 N N . ASN A 1 90 ? 0.309 -4.812 -13.455 1.00 96.19 90 ASN A N 1
ATOM 693 C CA . ASN A 1 90 ? -0.145 -5.495 -12.248 1.00 96.19 90 ASN A CA 1
ATOM 694 C C . ASN A 1 90 ? -0.923 -4.573 -11.294 1.00 96.19 90 ASN A C 1
ATOM 696 O O . ASN A 1 90 ? -1.881 -5.000 -10.649 1.00 96.19 90 ASN A O 1
ATOM 700 N N . THR A 1 91 ? -0.498 -3.316 -11.177 1.00 95.56 91 THR A N 1
ATOM 701 C CA . THR A 1 91 ? -1.168 -2.306 -10.351 1.00 95.56 91 THR A CA 1
ATOM 702 C C . THR A 1 91 ? -2.483 -1.867 -10.987 1.00 95.56 91 THR A C 1
ATOM 704 O O . THR A 1 91 ? -3.492 -1.805 -10.287 1.00 95.56 91 THR A O 1
ATOM 707 N N . ALA A 1 92 ? -2.502 -1.645 -12.305 1.00 96.00 92 ALA A N 1
ATOM 708 C CA . ALA A 1 92 ? -3.704 -1.309 -13.059 1.00 96.00 92 ALA A CA 1
ATOM 709 C C . ALA A 1 92 ? -4.779 -2.390 -12.896 1.00 96.00 92 ALA A C 1
ATOM 711 O O . ALA A 1 92 ? -5.903 -2.079 -12.510 1.00 96.00 92 ALA A O 1
ATOM 712 N N . ARG A 1 93 ? -4.423 -3.671 -13.066 1.00 96.56 93 ARG A N 1
ATOM 713 C CA . ARG A 1 93 ? -5.365 -4.783 -12.864 1.00 96.56 93 ARG A CA 1
ATOM 714 C C . ARG A 1 93 ? -5.883 -4.857 -11.433 1.00 96.56 93 ARG A C 1
ATOM 716 O O . ARG A 1 93 ? -7.084 -5.018 -11.243 1.00 96.56 93 ARG A O 1
ATOM 723 N N . ARG A 1 94 ? -5.016 -4.684 -10.428 1.00 94.50 94 ARG A N 1
ATOM 724 C CA . ARG A 1 94 ? -5.437 -4.655 -9.016 1.00 94.50 94 AR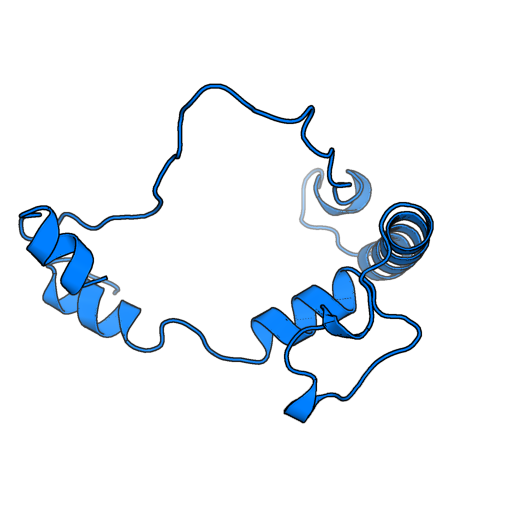G A CA 1
ATOM 725 C C . ARG A 1 94 ? -6.474 -3.562 -8.752 1.00 94.50 94 ARG A C 1
ATOM 727 O O . ARG A 1 94 ? -7.431 -3.797 -8.028 1.00 94.50 94 ARG A O 1
ATOM 734 N N . LEU A 1 95 ? -6.267 -2.373 -9.315 1.00 95.31 95 LEU A N 1
ATOM 735 C CA . LEU A 1 95 ? -7.158 -1.228 -9.118 1.00 95.31 95 LEU A CA 1
ATOM 736 C C . LEU A 1 95 ? -8.391 -1.258 -10.034 1.00 95.31 95 LEU A C 1
ATOM 738 O O . LEU A 1 95 ? -9.361 -0.555 -9.759 1.00 95.31 95 LEU A O 1
ATOM 742 N N . ALA A 1 96 ? -8.389 -2.080 -11.087 1.00 95.81 96 ALA A N 1
ATOM 743 C CA . ALA A 1 96 ? -9.514 -2.216 -12.010 1.00 95.81 96 ALA A CA 1
ATOM 744 C C . ALA A 1 96 ? -10.743 -2.875 -11.365 1.00 95.81 96 ALA A C 1
ATOM 746 O O . ALA A 1 96 ? -11.870 -2.640 -11.803 1.00 95.81 96 ALA A O 1
ATOM 747 N N . LYS A 1 97 ? -10.553 -3.683 -10.313 1.00 92.19 97 LYS A N 1
ATOM 748 C CA . LYS A 1 97 ? -11.654 -4.267 -9.541 1.00 92.19 97 LYS A CA 1
ATOM 749 C C . LYS A 1 97 ? -11.827 -3.541 -8.219 1.00 92.19 97 LYS A C 1
ATOM 751 O O . LYS A 1 97 ? -10.909 -3.429 -7.413 1.00 92.19 97 LYS A O 1
ATOM 756 N N . ARG A 1 98 ? -13.053 -3.080 -7.968 1.00 92.56 98 ARG A N 1
ATOM 757 C CA . ARG A 1 98 ? -13.406 -2.459 -6.694 1.00 92.56 98 ARG A CA 1
ATOM 758 C C . ARG A 1 98 ? -13.396 -3.506 -5.583 1.00 92.56 98 ARG A C 1
ATOM 760 O O . ARG A 1 98 ? -14.311 -4.318 -5.479 1.00 92.56 98 ARG A O 1
ATOM 767 N N . GLU A 1 99 ? -12.404 -3.429 -4.711 1.00 91.62 99 GLU A N 1
ATOM 768 C CA . GLU A 1 99 ? -12.374 -4.192 -3.466 1.00 91.62 99 GLU A CA 1
ATOM 769 C C . GLU A 1 99 ? -13.086 -3.435 -2.331 1.00 91.62 99 GLU A C 1
ATOM 771 O O . GLU A 1 99 ? -13.206 -2.207 -2.351 1.00 91.62 99 GLU A O 1
ATOM 776 N N . ARG A 1 100 ? -13.553 -4.176 -1.314 1.00 92.12 100 ARG A N 1
ATOM 777 C CA . ARG A 1 100 ? -14.077 -3.627 -0.045 1.00 92.12 100 ARG A CA 1
ATOM 778 C C . ARG A 1 100 ? -15.201 -2.592 -0.220 1.00 92.12 100 ARG A C 1
ATOM 780 O O . ARG A 1 100 ? -15.237 -1.572 0.470 1.00 92.12 100 ARG A O 1
ATOM 787 N N . ALA A 1 101 ? -16.126 -2.840 -1.151 1.00 92.94 101 ALA A N 1
ATOM 788 C CA . ALA A 1 101 ? -17.221 -1.918 -1.470 1.00 92.94 101 ALA A CA 1
ATOM 789 C C . ALA A 1 101 ? -18.135 -1.597 -0.267 1.00 92.94 101 ALA A C 1
ATOM 791 O O . ALA A 1 101 ? -18.716 -0.514 -0.211 1.00 92.94 101 ALA A O 1
ATOM 792 N N . ASP A 1 102 ? -18.214 -2.509 0.700 1.00 92.62 102 ASP A N 1
ATOM 793 C CA . ASP A 1 102 ? -18.968 -2.431 1.952 1.00 92.62 102 ASP A CA 1
ATOM 794 C C . ASP A 1 102 ? -18.264 -1.621 3.060 1.00 92.62 102 ASP A C 1
ATOM 796 O O . ASP A 1 102 ? -18.900 -1.224 4.039 1.00 92.62 102 ASP A O 1
ATOM 800 N N . PHE A 1 103 ? -16.965 -1.329 2.914 1.00 94.75 103 PHE A N 1
ATOM 801 C CA . PHE A 1 103 ? -16.150 -0.746 3.983 1.00 94.75 103 PHE A CA 1
ATOM 802 C C . PHE A 1 103 ? -16.672 0.606 4.474 1.00 94.75 103 PHE A C 1
ATOM 804 O O . PHE A 1 103 ? -16.764 0.827 5.678 1.00 94.75 103 PHE A O 1
ATOM 811 N N . GLY A 1 104 ? -17.073 1.496 3.563 1.00 94.69 104 GLY A N 1
ATOM 812 C CA . GLY A 1 104 ? -17.599 2.811 3.939 1.00 94.69 104 GLY A CA 1
ATOM 813 C C . GLY A 1 104 ? -18.924 2.737 4.708 1.00 94.69 104 GLY A C 1
ATOM 814 O O . GLY A 1 104 ? -19.156 3.539 5.609 1.00 94.69 104 GLY A O 1
ATOM 815 N N . ALA A 1 105 ? -19.795 1.776 4.382 1.00 94.75 105 ALA A N 1
ATOM 816 C CA . ALA A 1 105 ? -21.039 1.561 5.123 1.00 94.75 105 ALA A CA 1
ATOM 817 C C . ALA A 1 105 ? -20.748 1.008 6.525 1.00 94.75 105 ALA A C 1
ATOM 819 O O . ALA A 1 105 ? -21.280 1.508 7.518 1.00 94.75 105 ALA A O 1
ATOM 820 N N . PHE A 1 106 ? -19.834 0.036 6.607 1.00 95.12 106 PHE A N 1
ATOM 821 C CA . PHE A 1 106 ? -19.382 -0.523 7.874 1.00 95.12 106 PHE A CA 1
ATOM 822 C C . PHE A 1 106 ? -18.799 0.559 8.795 1.00 95.12 106 PHE A C 1
ATOM 824 O O . PHE A 1 106 ? -19.244 0.685 9.933 1.00 95.12 106 PHE A O 1
ATOM 831 N N . ILE A 1 107 ? -17.870 1.385 8.304 1.00 96.12 107 ILE A N 1
ATOM 832 C CA . ILE A 1 107 ? -17.192 2.412 9.110 1.00 96.12 107 ILE A CA 1
ATOM 833 C C . ILE A 1 107 ? -18.184 3.422 9.707 1.00 96.12 107 ILE A C 1
ATOM 835 O O . ILE A 1 107 ? -18.115 3.688 10.908 1.00 96.12 107 ILE A O 1
ATOM 839 N N . ARG A 1 108 ? -19.178 3.883 8.931 1.00 95.94 108 ARG A N 1
ATOM 840 C CA . ARG A 1 108 ? -20.255 4.754 9.445 1.00 95.94 108 ARG A CA 1
ATOM 841 C C . ARG A 1 108 ? -21.078 4.082 10.539 1.00 95.94 108 ARG A C 1
ATOM 843 O O . ARG A 1 108 ? -21.281 4.650 11.610 1.00 95.94 108 ARG A O 1
ATOM 850 N N . SER A 1 109 ? -21.503 2.835 10.314 1.00 94.12 109 SER A N 1
ATOM 851 C CA . SER A 1 109 ? -22.234 2.075 11.339 1.00 94.12 109 SER A CA 1
ATOM 852 C C . SER A 1 109 ? -21.401 1.840 12.606 1.00 94.12 109 SER A C 1
ATOM 854 O O . SER A 1 109 ? -21.949 1.702 13.700 1.00 94.12 109 SER A O 1
ATOM 856 N N . HIS A 1 110 ? -20.072 1.852 12.473 1.00 95.50 110 HIS A N 1
ATOM 857 C CA . HIS A 1 110 ? -19.131 1.603 13.553 1.00 95.50 110 HIS A CA 1
ATOM 858 C C . HIS A 1 110 ? -18.679 2.874 14.289 1.00 95.50 110 HIS A C 1
ATOM 860 O O . HIS A 1 110 ? -17.721 2.834 15.057 1.00 95.50 110 HIS A O 1
ATOM 866 N N . GLY A 1 111 ? -19.406 3.984 14.126 1.00 95.25 111 GLY A N 1
ATOM 867 C CA . GLY A 1 111 ? -19.245 5.189 14.943 1.00 95.25 111 GLY A CA 1
ATOM 868 C C . GLY A 1 111 ? -18.234 6.205 14.429 1.00 95.25 111 GLY A C 1
ATOM 869 O O . GLY A 1 111 ? -17.828 7.061 15.208 1.00 95.25 111 GLY A O 1
ATOM 870 N N . PHE A 1 112 ? -17.849 6.120 13.157 1.00 96.38 112 PHE A N 1
ATOM 871 C CA . PHE A 1 112 ? -17.032 7.134 12.499 1.00 96.38 112 PHE A CA 1
ATOM 872 C C . PHE A 1 112 ? -17.886 8.005 11.594 1.00 96.38 112 PHE A C 1
ATOM 874 O O . PHE A 1 112 ? -18.716 7.496 10.839 1.00 96.38 112 PHE A O 1
ATOM 881 N N . ASP A 1 113 ? -17.631 9.305 11.653 1.00 94.44 113 ASP A N 1
ATOM 882 C CA . ASP A 1 113 ? -18.153 10.252 10.683 1.00 94.44 113 ASP A CA 1
ATOM 883 C C . ASP A 1 113 ? -17.221 10.308 9.465 1.00 94.44 113 ASP A C 1
ATOM 885 O O . ASP A 1 113 ? -15.999 10.256 9.618 1.00 94.44 113 ASP A O 1
ATOM 889 N N . LEU A 1 114 ? -17.799 10.331 8.265 1.00 92.00 114 LEU A N 1
ATOM 890 C CA . LEU A 1 114 ? -17.071 10.396 6.991 1.00 92.00 114 LEU A CA 1
ATOM 891 C C . LEU A 1 114 ? -17.454 11.642 6.176 1.00 92.00 114 LEU A C 1
ATOM 893 O O . LEU A 1 114 ? -17.143 11.687 4.983 1.00 92.00 114 LEU A O 1
ATOM 897 N N . GLU A 1 115 ? -18.165 12.586 6.793 1.00 85.81 115 GLU A N 1
ATOM 898 C CA . GLU A 1 115 ? -18.430 13.925 6.256 1.00 85.81 115 GLU A CA 1
ATOM 899 C C . GLU A 1 115 ? -17.359 14.942 6.680 1.00 85.81 115 GLU A C 1
ATOM 901 O O . GLU A 1 115 ? -16.763 14.787 7.772 1.00 85.81 115 GLU A O 1
#

Foldseek 3Di:
DVVVCVVVVPAQPDDDDDDDDDDDDPDPDDDQDDQDCVCVPDDPDDDCPCVVVSQVVQFVVRCVVPNQDQVRQAPCVVVNGDPSDGPVNSVCRVVVDDPPPCVVVVNVVSHDDPD

Sequence (115 aa):
TADICALLGLPKGVYPVAGLTVGYPTDDGRFTLRLPPSVVVHHGTYDDSALETELKAYDARRNKLQPIAPEKQMHQDDFGVSDDYGWTENTARRLAKRERADFGAFIRSHGFDLE

pLDDT: mean 94.95, std 2.23, range [85.81, 98.0]